Protein AF-A0A430Q704-F1 (afdb_monomer)

Nearest PDB structures (foldseek):
  3zyq-assembly1_A  TM=9.791E-01  e=5.668E-04  Homo sapiens
  1dvp-assembly1_A-2  TM=9.871E-01  e=3.078E-03  Drosophila melanogaster
  1juq-assembly5_A  TM=9.430E-01  e=2.995E-02  Homo sapiens
  1juq-assembly6_A  TM=9.430E-01  e=2.995E-02  Homo sapiens
  1jwf-assembly1_A  TM=9.589E-01  e=1.626E-01  Homo sapiens

Solvent-accessible surface area (backbone atoms only — not comparable to full-atom values): 3984 Å² total; per-residue (Å²): 123,65,65,64,50,50,56,53,50,54,53,40,50,48,62,27,28,32,70,83,55,89,60,80,45,60,69,42,34,51,51,54,43,50,38,43,73,70,62,72,40,57,62,72,55,54,52,53,54,45,53,54,38,55,67,43,90,50,63,55,19,26,51,31,36,48,53,44,58,73,74,96

pLDDT: mean 84.29, std 6.57, range [55.5, 90.31]

InterPro domains:
  IPR002014 VHS domain [PF00790] (6-69)
  IPR002014 VHS domain [PS50179] (16-72)
  IPR008942 ENTH/VHS [G3DSA:1.25.40.90] (3-71)
  IPR008942 ENTH/VHS [SSF48464] (6-68)
  IPR017073 Hepatocyte growth factor-regulated tyrosine kinase substrate/VPS27 [PTHR46275] (5-69)

Organism: Schistosoma bovis (NCBI:txid6184)

Foldseek 3Di:
DLVVLLVVLLVLLCVQLPLPDPDGPVVSLVVNVVCCVVVVDPPVSSVVSLVVQCPDPRVSSVVSSVVSVVVD

Sequence (72 aa):
MDFFKRSKFDKLIEKATSEMLIESDIESTIAVCDNVRSQEISPKYAVQCLKKRLQCDNPNVVLHSFDVISFS

Mean predicted aligned error: 4.76 Å

Radius of gyration: 11.25 Å; Cα contacts (8 Å, |Δi|>4): 68; chains: 1; bounding box: 28×24×28 Å

Structure (mmCIF, N/CA/C/O backbone):
data_AF-A0A430Q704-F1
#
_entry.id   AF-A0A430Q704-F1
#
loop_
_atom_site.group_PDB
_atom_site.id
_atom_site.type_symbol
_atom_site.label_atom_id
_atom_site.label_alt_id
_atom_site.label_comp_id
_atom_site.label_asym_id
_atom_site.label_entity_id
_atom_site.label_seq_id
_atom_site.pdbx_PDB_ins_code
_atom_site.Cartn_x
_atom_site.Cartn_y
_atom_site.Cartn_z
_atom_site.occupancy
_atom_site.B_iso_or_equiv
_atom_site.auth_seq_id
_atom_site.auth_comp_id
_atom_site.auth_asym_id
_atom_site.auth_atom_id
_atom_site.pdbx_PDB_model_num
ATOM 1 N N . MET A 1 1 ? -11.068 12.469 10.826 1.00 55.50 1 MET A N 1
ATOM 2 C CA . MET A 1 1 ? -9.872 11.649 11.142 1.00 55.50 1 MET A CA 1
ATOM 3 C C . MET A 1 1 ? -9.372 10.817 9.946 1.00 55.50 1 MET A C 1
ATOM 5 O O . MET A 1 1 ? -8.236 10.361 9.973 1.00 55.50 1 MET A O 1
ATOM 9 N N . ASP A 1 2 ? -10.151 10.664 8.872 1.00 70.19 2 ASP A N 1
ATOM 10 C CA . ASP A 1 2 ? -9.902 9.705 7.772 1.00 70.19 2 ASP A CA 1
ATOM 11 C C . ASP A 1 2 ? -8.813 10.118 6.774 1.00 70.19 2 ASP A C 1
ATOM 13 O O . ASP A 1 2 ? -8.301 9.300 6.015 1.00 70.19 2 ASP A O 1
ATOM 17 N N . PHE A 1 3 ? -8.445 11.401 6.743 1.00 76.88 3 PHE A N 1
ATOM 18 C CA . PHE A 1 3 ? -7.392 11.896 5.854 1.00 76.88 3 PHE A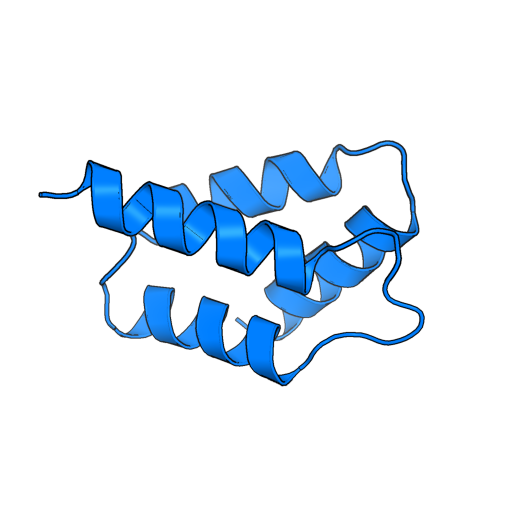 CA 1
ATOM 19 C C . PHE A 1 3 ? -6.003 11.374 6.253 1.00 76.88 3 PHE A C 1
ATOM 21 O O . PHE A 1 3 ? -5.247 10.921 5.399 1.00 76.88 3 PHE A O 1
ATOM 28 N N . PHE A 1 4 ? -5.692 11.355 7.553 1.00 81.44 4 PHE A N 1
ATOM 29 C CA . PHE A 1 4 ? -4.408 10.850 8.048 1.00 81.44 4 PHE A CA 1
ATOM 30 C C . PHE A 1 4 ? -4.249 9.343 7.825 1.00 81.44 4 PHE A C 1
ATOM 32 O O . PHE A 1 4 ? -3.151 8.892 7.505 1.00 81.44 4 PHE A O 1
ATOM 39 N N . LYS A 1 5 ? -5.341 8.572 7.944 1.00 82.25 5 LYS A N 1
ATOM 40 C CA . LYS A 1 5 ? -5.343 7.135 7.630 1.00 82.25 5 LYS A CA 1
ATOM 41 C C . LYS A 1 5 ? -5.075 6.891 6.145 1.00 82.25 5 LYS A C 1
ATOM 43 O O . LYS A 1 5 ? -4.187 6.115 5.813 1.00 82.25 5 LYS A O 1
ATOM 48 N N . ARG A 1 6 ? -5.759 7.628 5.258 1.00 85.69 6 ARG A N 1
ATOM 49 C CA . ARG A 1 6 ? -5.527 7.554 3.805 1.00 85.69 6 ARG A CA 1
ATOM 50 C C . ARG A 1 6 ? -4.097 7.927 3.421 1.00 85.69 6 ARG A C 1
ATOM 52 O O . ARG A 1 6 ? -3.461 7.163 2.716 1.00 85.69 6 ARG A O 1
ATOM 59 N N . SER A 1 7 ? -3.546 9.010 3.972 1.00 87.44 7 SER A N 1
ATOM 60 C CA . SER A 1 7 ? -2.157 9.404 3.695 1.00 87.44 7 SER A CA 1
ATOM 61 C C . SER A 1 7 ? -1.128 8.360 4.155 1.00 87.44 7 SER A C 1
ATOM 63 O O . SER A 1 7 ? -0.130 8.143 3.470 1.00 87.44 7 SER A O 1
ATOM 65 N N . LYS A 1 8 ? -1.356 7.688 5.295 1.00 89.00 8 LYS A N 1
ATOM 66 C CA . LYS A 1 8 ? -0.507 6.564 5.729 1.00 89.00 8 LYS A CA 1
ATOM 67 C C . LYS A 1 8 ? -0.617 5.375 4.777 1.00 89.00 8 LYS A C 1
ATOM 69 O O . LYS A 1 8 ? 0.406 4.799 4.419 1.00 89.00 8 LYS A O 1
ATOM 74 N N . PHE A 1 9 ? -1.834 5.041 4.357 1.00 89.88 9 PHE A N 1
ATOM 75 C CA . PHE A 1 9 ? -2.087 3.962 3.408 1.00 89.88 9 PHE A CA 1
ATOM 76 C C . PHE A 1 9 ? -1.442 4.229 2.043 1.00 89.88 9 PHE A C 1
ATOM 78 O O . PHE A 1 9 ? -0.803 3.343 1.486 1.00 89.88 9 PHE A O 1
ATOM 85 N N . ASP A 1 10 ? -1.532 5.459 1.537 1.00 89.50 10 ASP A N 1
ATOM 86 C CA . ASP A 1 10 ? -0.933 5.843 0.258 1.00 89.50 10 ASP A CA 1
ATOM 87 C C . ASP A 1 10 ? 0.596 5.660 0.280 1.00 89.50 10 ASP A C 1
ATOM 89 O O . ASP A 1 10 ? 1.159 5.118 -0.667 1.00 89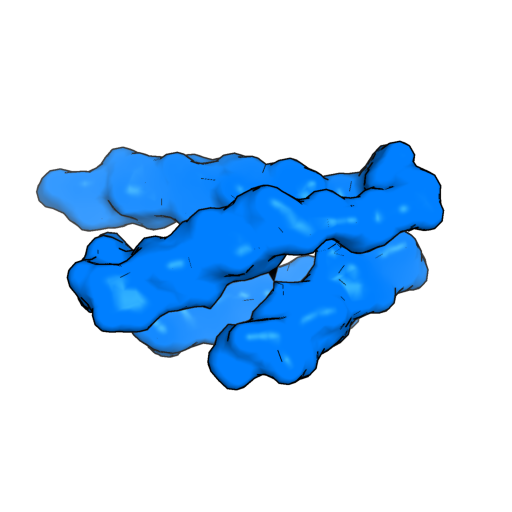.50 10 ASP A O 1
ATOM 93 N N . LYS A 1 11 ? 1.256 6.009 1.395 1.00 90.06 11 LYS A N 1
ATOM 94 C CA . LYS A 1 11 ? 2.699 5.771 1.594 1.00 90.06 11 LYS A CA 1
ATOM 95 C C . LYS A 1 11 ? 3.056 4.285 1.681 1.00 90.06 11 LYS A C 1
ATOM 97 O O . LYS A 1 11 ? 4.114 3.884 1.209 1.00 90.06 11 LYS A O 1
ATOM 102 N N . LEU A 1 12 ? 2.197 3.474 2.299 1.00 89.50 12 LEU A N 1
ATOM 103 C CA . LEU A 1 12 ? 2.370 2.019 2.381 1.00 89.50 12 LEU A CA 1
ATOM 104 C C . LEU A 1 12 ? 2.267 1.366 1.000 1.00 89.50 12 LEU A C 1
ATOM 106 O O . LEU A 1 12 ? 3.126 0.564 0.649 1.00 89.50 12 LEU A O 1
ATOM 110 N N . ILE A 1 13 ? 1.272 1.765 0.202 1.00 88.62 13 ILE A N 1
ATOM 111 C CA . ILE A 1 13 ? 1.137 1.343 -1.197 1.00 88.62 13 ILE A CA 1
ATOM 112 C C . ILE A 1 13 ? 2.370 1.777 -1.994 1.00 88.62 13 ILE A C 1
ATOM 114 O O . ILE A 1 13 ? 2.931 0.962 -2.710 1.00 88.62 13 ILE A O 1
ATOM 118 N N . GLU A 1 14 ? 2.831 3.024 -1.849 1.00 88.06 14 GLU A N 1
ATOM 119 C CA . GLU A 1 14 ? 4.047 3.506 -2.525 1.00 88.06 14 GLU A CA 1
ATOM 120 C C . GLU A 1 14 ? 5.279 2.684 -2.197 1.00 88.06 14 GLU A C 1
ATOM 122 O O . GLU A 1 14 ? 6.075 2.399 -3.087 1.00 88.06 14 GLU A O 1
ATOM 127 N N . LYS A 1 15 ? 5.421 2.291 -0.931 1.00 88.06 15 LYS A N 1
ATOM 128 C CA . LYS A 1 15 ? 6.513 1.432 -0.495 1.00 88.06 15 LYS A CA 1
ATOM 129 C C . LYS A 1 15 ? 6.387 0.035 -1.100 1.00 88.06 15 LYS A C 1
ATOM 131 O O . LYS A 1 15 ? 7.367 -0.445 -1.649 1.00 88.06 15 LYS A O 1
ATOM 136 N N . ALA A 1 16 ? 5.200 -0.573 -1.040 1.00 86.38 16 ALA A N 1
ATOM 137 C CA . ALA A 1 16 ? 4.941 -1.915 -1.565 1.00 86.38 16 ALA A CA 1
ATOM 138 C C . ALA A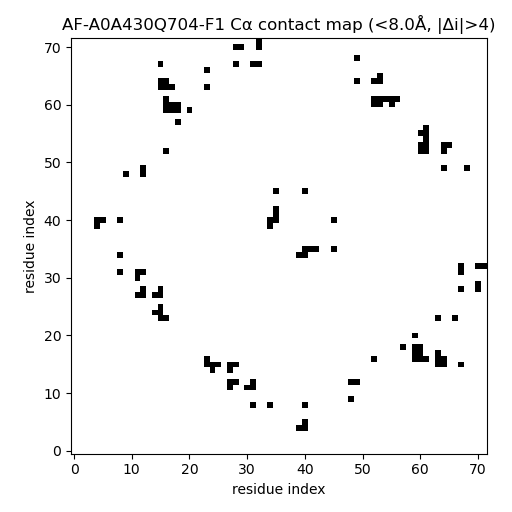 1 16 ? 5.066 -1.998 -3.096 1.00 86.38 16 ALA A C 1
ATOM 140 O O . ALA A 1 16 ? 5.486 -3.019 -3.621 1.00 86.38 16 ALA A O 1
ATOM 141 N N . THR A 1 17 ? 4.731 -0.922 -3.815 1.00 85.50 17 THR A N 1
ATOM 142 C CA . THR A 1 17 ? 4.776 -0.856 -5.285 1.00 85.50 17 THR A CA 1
ATOM 143 C C . THR A 1 17 ? 5.920 0.022 -5.793 1.00 85.50 17 THR A C 1
ATOM 145 O O . THR A 1 17 ? 5.801 0.628 -6.860 1.00 85.50 17 THR A O 1
ATOM 148 N N . SER A 1 18 ? 6.984 0.193 -5.008 1.00 85.12 18 SER A N 1
ATOM 149 C CA . SER A 1 18 ? 8.097 1.068 -5.372 1.00 85.12 18 SER A CA 1
ATOM 150 C C . SER A 1 18 ? 8.832 0.531 -6.600 1.00 85.12 18 SER A C 1
ATOM 152 O O . SER A 1 18 ? 9.133 -0.653 -6.706 1.00 85.12 18 SER A O 1
ATOM 154 N N . GLU A 1 19 ? 9.167 1.423 -7.528 1.00 77.31 19 GLU A N 1
ATOM 155 C CA . GLU A 1 19 ? 9.888 1.082 -8.758 1.00 77.31 19 GLU A CA 1
ATOM 156 C C . GLU A 1 19 ? 11.335 0.621 -8.538 1.00 77.31 19 GLU A C 1
ATOM 158 O O . GLU A 1 19 ? 11.916 -0.013 -9.420 1.00 77.31 19 GLU A O 1
ATOM 163 N N . MET A 1 20 ? 11.905 0.932 -7.371 1.00 77.00 20 MET A N 1
ATOM 164 C CA . MET A 1 20 ? 13.266 0.545 -6.983 1.00 77.00 20 MET A CA 1
ATOM 165 C C . MET A 1 20 ? 13.330 -0.832 -6.311 1.00 77.00 20 MET A C 1
ATOM 167 O O . MET A 1 20 ? 14.418 -1.290 -5.963 1.00 77.00 20 MET A O 1
ATOM 171 N N . LEU A 1 21 ? 12.186 -1.484 -6.089 1.00 74.38 21 LEU A N 1
ATOM 172 C CA . LEU A 1 21 ? 12.147 -2.824 -5.520 1.00 74.38 21 LEU A CA 1
ATOM 173 C C . LEU A 1 21 ? 12.643 -3.841 -6.548 1.00 74.38 21 LEU A C 1
ATOM 175 O O . LEU A 1 21 ? 11.988 -4.085 -7.563 1.00 74.38 21 LEU A O 1
ATOM 179 N N . ILE A 1 22 ? 13.799 -4.437 -6.249 1.00 72.94 22 ILE A N 1
ATOM 180 C CA . ILE A 1 22 ? 14.360 -5.576 -6.989 1.00 72.94 22 ILE A CA 1
ATOM 181 C C . ILE A 1 22 ? 13.518 -6.836 -6.726 1.00 72.94 22 ILE A C 1
ATOM 183 O O . ILE A 1 22 ? 13.333 -7.651 -7.624 1.00 72.94 22 ILE A O 1
ATOM 187 N N . GLU A 1 23 ? 12.964 -6.959 -5.516 1.00 74.81 23 GLU A N 1
ATOM 188 C CA . GLU A 1 23 ? 12.078 -8.043 -5.084 1.00 74.81 23 GLU A CA 1
ATOM 189 C C . GLU A 1 23 ? 10.836 -7.469 -4.390 1.00 74.81 23 GLU A C 1
ATOM 191 O O . GLU A 1 23 ? 10.886 -6.376 -3.824 1.00 74.81 23 GLU A O 1
ATOM 196 N N . SER A 1 24 ? 9.724 -8.203 -4.444 1.00 75.06 24 SER A N 1
ATOM 197 C CA . SER A 1 24 ? 8.451 -7.804 -3.833 1.00 75.06 24 SER A CA 1
ATOM 198 C C . SER A 1 24 ? 8.580 -7.675 -2.306 1.00 75.06 24 SER A C 1
ATOM 200 O O . SER A 1 24 ? 9.017 -8.607 -1.628 1.00 75.06 24 SER A O 1
ATOM 202 N N . ASP A 1 25 ? 8.197 -6.520 -1.747 1.00 83.25 25 ASP A N 1
ATOM 203 C CA . ASP A 1 25 ? 8.180 -6.292 -0.295 1.00 83.25 25 ASP A CA 1
ATOM 204 C C . ASP A 1 25 ? 6.921 -6.935 0.312 1.00 83.25 25 ASP A C 1
ATOM 206 O O . ASP A 1 25 ? 5.842 -6.331 0.399 1.00 83.25 25 ASP A O 1
ATOM 210 N N . ILE A 1 26 ? 7.073 -8.195 0.725 1.00 82.44 26 ILE A N 1
ATOM 211 C CA . ILE A 1 26 ? 6.004 -9.003 1.321 1.00 82.44 26 ILE A CA 1
ATOM 212 C C . ILE A 1 26 ? 5.502 -8.373 2.628 1.00 82.44 26 ILE A C 1
ATOM 214 O O . ILE A 1 26 ? 4.298 -8.384 2.880 1.00 82.44 26 ILE A O 1
ATOM 218 N N . GLU A 1 27 ? 6.375 -7.772 3.444 1.00 88.00 27 GLU A N 1
ATOM 219 C CA . GLU A 1 27 ? 5.966 -7.141 4.707 1.00 88.00 27 GLU A CA 1
ATOM 220 C C . GLU A 1 27 ? 5.033 -5.953 4.455 1.00 88.00 27 GLU A C 1
ATOM 222 O O . GLU A 1 27 ? 3.972 -5.842 5.076 1.00 88.00 27 GLU A O 1
ATOM 227 N N . SER A 1 28 ? 5.391 -5.083 3.507 1.00 87.62 28 SER A N 1
ATOM 228 C CA . SER A 1 28 ? 4.542 -3.948 3.129 1.00 87.62 28 SER A CA 1
ATOM 229 C C . SER A 1 28 ? 3.241 -4.410 2.468 1.00 87.62 28 SER A C 1
ATOM 231 O O . SER A 1 28 ? 2.185 -3.828 2.726 1.00 87.62 28 SER A O 1
ATOM 233 N N . THR A 1 29 ? 3.289 -5.475 1.666 1.00 88.00 29 THR A N 1
ATOM 234 C CA . THR A 1 29 ? 2.106 -6.080 1.033 1.00 88.00 29 THR A CA 1
ATOM 235 C C . THR A 1 29 ? 1.123 -6.629 2.067 1.00 88.00 29 THR A C 1
ATOM 237 O O . THR A 1 29 ? -0.071 -6.318 2.017 1.00 88.00 29 THR A O 1
ATOM 240 N N . ILE A 1 30 ? 1.613 -7.380 3.056 1.00 89.50 30 ILE A N 1
ATOM 241 C CA . ILE A 1 30 ? 0.797 -7.890 4.167 1.00 89.50 30 ILE A CA 1
ATOM 242 C C . ILE A 1 30 ? 0.229 -6.725 4.980 1.00 89.50 30 ILE A C 1
ATOM 244 O O . ILE A 1 30 ? -0.964 -6.718 5.279 1.00 89.50 30 ILE A O 1
ATOM 248 N N . ALA A 1 31 ? 1.029 -5.694 5.262 1.00 89.56 31 ALA A N 1
ATOM 249 C CA . ALA A 1 31 ? 0.559 -4.516 5.986 1.00 89.56 31 ALA A CA 1
ATOM 250 C C . ALA A 1 31 ? -0.579 -3.784 5.246 1.00 89.56 31 ALA A C 1
ATOM 252 O O . ALA A 1 31 ? -1.540 -3.335 5.879 1.00 89.56 31 ALA A O 1
ATOM 253 N N . VAL A 1 32 ? -0.514 -3.682 3.913 1.00 89.81 32 VAL A N 1
ATOM 254 C CA . VAL A 1 32 ? -1.614 -3.154 3.086 1.00 89.81 32 VAL A CA 1
ATOM 255 C C . VAL A 1 32 ? -2.869 -4.022 3.234 1.00 89.81 32 VAL A C 1
ATOM 257 O O . VAL A 1 32 ? -3.952 -3.479 3.474 1.00 89.81 32 VAL A O 1
ATOM 260 N N . CYS A 1 33 ? -2.733 -5.348 3.159 1.00 89.12 33 CYS A N 1
ATOM 261 C CA . CYS A 1 33 ? -3.849 -6.285 3.316 1.00 89.12 33 CYS A CA 1
ATOM 262 C C . CYS A 1 33 ? -4.488 -6.190 4.711 1.00 89.12 33 CYS A C 1
ATOM 264 O O . CYS A 1 33 ? -5.714 -6.137 4.834 1.00 89.12 33 CYS A O 1
ATOM 266 N N . ASP A 1 34 ? -3.677 -6.086 5.764 1.00 90.31 34 ASP A N 1
ATOM 267 C CA . ASP A 1 34 ? -4.147 -5.960 7.144 1.00 90.31 34 ASP A CA 1
ATOM 268 C C . ASP A 1 34 ? -4.887 -4.642 7.390 1.00 90.31 34 ASP A C 1
ATOM 270 O O . ASP A 1 34 ? -5.886 -4.631 8.111 1.00 90.31 34 ASP A O 1
ATOM 274 N N . ASN A 1 35 ? -4.475 -3.545 6.746 1.00 87.75 35 ASN A N 1
ATOM 275 C CA . ASN A 1 35 ? -5.194 -2.266 6.811 1.00 87.75 35 ASN A CA 1
ATOM 276 C C . ASN A 1 35 ? -6.602 -2.362 6.197 1.00 87.75 35 ASN A C 1
ATOM 278 O O . ASN A 1 35 ? -7.558 -1.787 6.728 1.00 87.75 35 ASN A O 1
ATOM 282 N N . VAL A 1 36 ? -6.749 -3.096 5.090 1.00 89.88 36 VAL A N 1
ATOM 283 C CA . VAL A 1 36 ? -8.055 -3.328 4.449 1.00 89.88 36 VAL A CA 1
ATOM 284 C C . VAL A 1 36 ? -8.906 -4.282 5.292 1.00 89.88 36 VAL A C 1
ATOM 286 O O . VAL A 1 36 ? -10.085 -4.010 5.527 1.00 89.88 36 VAL A O 1
ATOM 289 N N . ARG A 1 37 ? -8.310 -5.365 5.808 1.00 87.31 37 ARG A N 1
ATOM 290 C CA . ARG A 1 37 ? -8.991 -6.375 6.635 1.00 87.31 37 ARG A CA 1
ATOM 291 C C . ARG A 1 37 ? -9.455 -5.821 7.981 1.00 87.31 37 ARG A C 1
ATOM 293 O O . ARG A 1 37 ? -10.557 -6.135 8.420 1.00 87.31 37 ARG A O 1
ATOM 300 N N . SER A 1 38 ? -8.659 -4.949 8.594 1.00 87.94 38 SER A N 1
ATOM 301 C CA . SER A 1 38 ? -8.988 -4.266 9.853 1.00 87.94 38 SER A CA 1
ATOM 302 C C . SER A 1 38 ? -10.014 -3.138 9.679 1.00 87.94 38 SER A C 1
ATOM 304 O O . SER A 1 38 ? -10.322 -2.442 10.644 1.00 87.94 38 SER A O 1
ATOM 306 N N . GLN A 1 39 ? -10.533 -2.929 8.460 1.00 85.31 39 GLN A N 1
ATOM 307 C CA . GLN A 1 39 ? -11.463 -1.850 8.103 1.00 85.31 39 GLN A CA 1
ATOM 308 C C . GLN A 1 39 ? -10.927 -0.441 8.410 1.00 85.31 39 GLN A C 1
ATOM 310 O O . GLN A 1 39 ? -11.694 0.518 8.513 1.00 85.31 39 GLN A O 1
ATOM 315 N N . GLU A 1 40 ? -9.604 -0.285 8.515 1.00 85.69 40 GLU A N 1
ATOM 31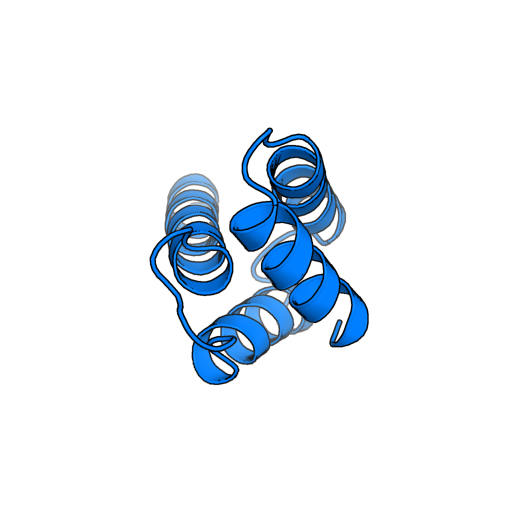6 C CA . GLU A 1 40 ? -8.977 1.030 8.670 1.00 85.69 40 GLU A CA 1
ATOM 317 C C . GLU A 1 40 ? -9.135 1.872 7.401 1.00 85.69 40 GLU A C 1
ATOM 319 O O . GLU A 1 40 ? -9.221 3.102 7.472 1.00 85.69 40 GLU A O 1
ATOM 324 N N . ILE A 1 41 ? -9.192 1.194 6.250 1.00 89.69 41 ILE A N 1
ATOM 325 C CA . ILE A 1 41 ? -9.367 1.760 4.917 1.00 89.69 41 ILE A CA 1
ATOM 326 C C . ILE A 1 41 ? -10.515 1.045 4.205 1.00 89.69 41 ILE A C 1
ATOM 328 O O . ILE A 1 41 ? -10.655 -0.174 4.265 1.00 89.69 41 ILE A O 1
ATOM 332 N N . SER A 1 42 ? -11.336 1.811 3.482 1.00 87.56 42 SER A N 1
ATOM 333 C CA . SER A 1 42 ? -12.391 1.231 2.655 1.00 87.56 42 SER A CA 1
ATOM 334 C C . SER A 1 42 ? -11.781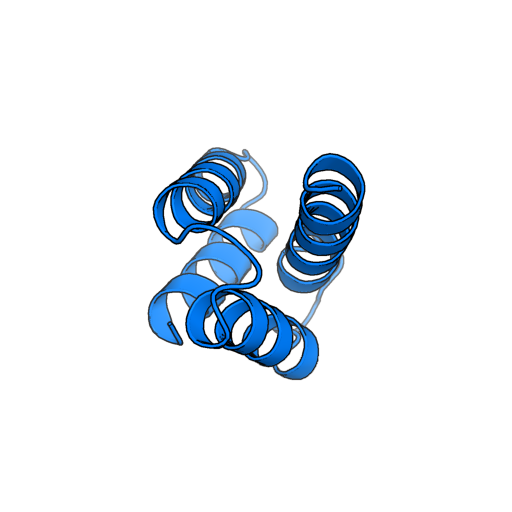 0.381 1.531 1.00 87.56 42 SER A C 1
ATOM 336 O O . SER A 1 42 ? -10.956 0.906 0.776 1.00 87.56 42 SER A O 1
ATOM 338 N N . PRO A 1 43 ? -12.245 -0.864 1.316 1.00 86.50 43 PRO A N 1
ATOM 339 C CA . PRO A 1 43 ? -11.786 -1.698 0.204 1.00 86.50 43 PRO A CA 1
ATOM 340 C C . PRO A 1 43 ? -11.933 -1.001 -1.155 1.00 86.50 43 PRO A C 1
ATOM 342 O O . PRO A 1 43 ? -11.068 -1.113 -2.018 1.00 86.50 43 PRO A O 1
ATOM 345 N N . LYS A 1 44 ? -12.988 -0.187 -1.324 1.00 88.69 44 LYS A N 1
ATOM 346 C CA . LYS A 1 44 ? -13.193 0.622 -2.537 1.00 88.69 44 LYS A CA 1
ATOM 347 C C . LYS A 1 44 ? -12.050 1.613 -2.771 1.00 88.69 44 LYS A C 1
ATOM 349 O O . LYS A 1 44 ? -11.624 1.787 -3.908 1.00 88.69 44 LYS A O 1
ATOM 354 N N . TYR A 1 45 ? -11.558 2.249 -1.707 1.00 89.56 45 TYR A N 1
ATOM 355 C CA . TYR A 1 45 ? -10.433 3.180 -1.787 1.00 89.56 45 TYR A CA 1
ATOM 356 C C . TYR A 1 45 ? -9.124 2.443 -2.089 1.00 89.56 45 TYR A C 1
ATOM 358 O O . TYR A 1 45 ? -8.385 2.863 -2.975 1.00 89.56 45 TYR A O 1
ATOM 366 N N . ALA A 1 46 ? -8.878 1.310 -1.424 1.00 88.38 46 ALA A N 1
ATOM 367 C CA . ALA A 1 46 ? -7.688 0.491 -1.652 1.00 88.38 46 ALA A CA 1
ATOM 368 C C . ALA A 1 46 ? -7.571 0.033 -3.116 1.00 88.38 46 ALA A C 1
ATOM 370 O O . ALA A 1 46 ? -6.548 0.267 -3.761 1.00 88.38 46 ALA A O 1
ATOM 371 N N . VAL A 1 47 ? -8.655 -0.513 -3.678 1.00 88.50 47 VAL A N 1
ATOM 372 C CA . VAL A 1 47 ? -8.711 -0.930 -5.088 1.00 88.50 47 VAL A CA 1
ATOM 373 C C . VAL A 1 47 ? -8.537 0.261 -6.034 1.00 88.50 47 VAL A C 1
ATOM 375 O O . VAL A 1 47 ? -7.874 0.136 -7.060 1.00 88.50 47 VAL A O 1
ATOM 378 N N . GLN A 1 48 ? -9.078 1.438 -5.703 1.00 90.25 48 GLN A N 1
ATOM 379 C CA . GLN A 1 48 ? -8.874 2.642 -6.511 1.00 90.25 48 GLN A CA 1
ATOM 380 C C . GLN A 1 48 ? -7.402 3.087 -6.523 1.00 90.25 48 GLN A C 1
ATOM 382 O O . GLN A 1 48 ? -6.908 3.499 -7.574 1.00 90.25 48 GLN A O 1
ATOM 387 N N . CYS A 1 49 ? -6.696 2.998 -5.393 1.00 88.19 49 CYS A N 1
ATOM 388 C CA . CYS A 1 49 ? -5.265 3.299 -5.318 1.00 88.19 49 CYS A CA 1
ATOM 389 C C . CYS A 1 49 ? -4.427 2.280 -6.102 1.00 88.19 49 CYS A C 1
ATOM 391 O O . CYS A 1 49 ? -3.588 2.686 -6.904 1.00 88.19 49 CYS A O 1
ATOM 393 N N . LEU A 1 50 ? -4.705 0.983 -5.956 1.00 88.00 50 LEU A N 1
ATOM 394 C CA . LEU A 1 50 ? -4.027 -0.075 -6.716 1.00 88.00 50 LEU A CA 1
ATOM 395 C C . LEU A 1 50 ? -4.279 0.049 -8.222 1.00 88.00 50 LEU A C 1
ATOM 397 O O . LEU A 1 50 ? -3.350 -0.056 -9.017 1.00 88.00 50 LEU A O 1
ATOM 401 N N . LYS A 1 51 ? -5.507 0.386 -8.632 1.00 88.94 51 LYS A N 1
ATOM 402 C CA . LYS A 1 51 ? -5.840 0.627 -10.041 1.00 88.94 51 LYS A CA 1
ATOM 403 C C . LYS A 1 51 ? -5.001 1.748 -10.656 1.00 88.94 51 LYS A C 1
ATOM 405 O O . LYS A 1 51 ? -4.608 1.630 -11.809 1.00 88.94 51 LYS A O 1
ATOM 410 N N . LYS A 1 52 ? -4.712 2.817 -9.905 1.00 88.62 52 LYS A N 1
ATOM 411 C CA . LYS A 1 52 ? -3.816 3.885 -10.381 1.00 88.62 52 LYS A CA 1
ATOM 412 C C . LYS A 1 52 ? -2.391 3.376 -10.590 1.00 88.62 52 LYS A C 1
ATOM 414 O O . LYS A 1 52 ? -1.764 3.763 -11.565 1.00 88.62 52 LYS A O 1
ATOM 419 N N . ARG A 1 53 ? -1.896 2.502 -9.708 1.00 85.75 53 ARG A N 1
ATOM 420 C CA . ARG A 1 53 ? -0.551 1.916 -9.827 1.00 85.75 53 ARG A CA 1
ATOM 421 C C . ARG A 1 53 ? -0.438 0.949 -11.007 1.00 85.75 53 ARG A C 1
ATOM 423 O O . ARG A 1 53 ? 0.565 0.971 -11.705 1.00 85.75 53 ARG A O 1
ATO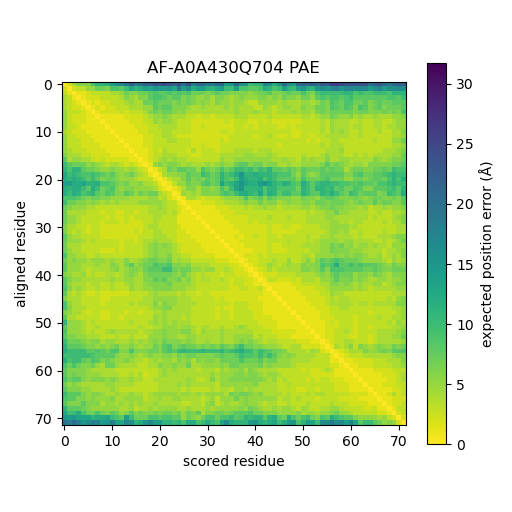M 430 N N . LEU A 1 54 ? -1.501 0.200 -11.307 1.00 85.75 54 LEU A N 1
ATOM 431 C CA . LEU A 1 54 ? -1.595 -0.629 -12.518 1.00 85.75 54 LEU A CA 1
ATOM 432 C C . LEU A 1 54 ? -1.606 0.182 -13.825 1.00 85.75 54 LEU A C 1
ATOM 434 O O . LEU A 1 54 ? -1.369 -0.378 -14.888 1.00 85.75 54 LEU A O 1
ATOM 438 N N . GLN A 1 55 ? -1.920 1.479 -13.761 1.00 86.88 55 GLN A N 1
ATOM 439 C CA . GLN A 1 55 ? -1.897 2.388 -14.911 1.00 86.88 55 GLN A CA 1
ATOM 440 C C . GLN A 1 55 ? -0.559 3.125 -15.065 1.00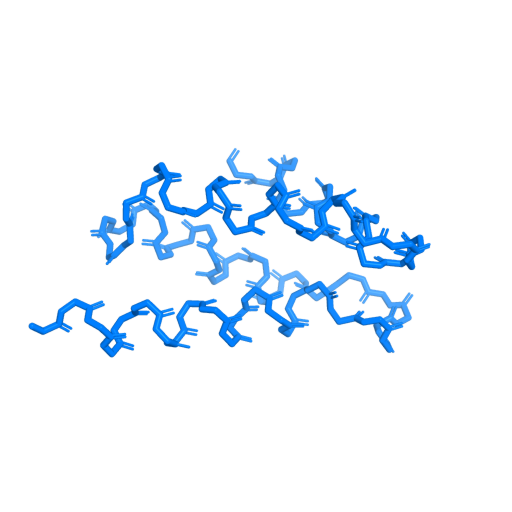 86.88 55 GLN A C 1
ATOM 442 O O . GLN A 1 55 ? -0.438 3.958 -15.958 1.00 86.88 55 GLN A O 1
ATOM 447 N N . CYS A 1 56 ? 0.427 2.867 -14.201 1.00 85.00 56 CYS A N 1
ATOM 448 C CA . CYS A 1 56 ? 1.760 3.436 -14.359 1.00 85.00 56 CYS A CA 1
ATOM 449 C C . CYS A 1 56 ? 2.499 2.776 -15.530 1.00 85.00 56 CYS A C 1
ATOM 451 O O . CYS A 1 56 ? 2.434 1.564 -15.705 1.00 85.00 56 CYS A O 1
ATOM 453 N N . ASP A 1 57 ? 3.270 3.570 -16.276 1.00 81.81 57 ASP A N 1
ATOM 454 C CA . ASP A 1 57 ? 4.082 3.077 -17.399 1.00 81.81 57 ASP A CA 1
ATOM 455 C C . ASP A 1 57 ? 5.240 2.172 -16.947 1.00 81.81 57 ASP A C 1
ATOM 457 O O . ASP A 1 57 ? 5.803 1.424 -17.745 1.00 81.81 57 ASP A O 1
ATOM 461 N N . ASN A 1 58 ? 5.614 2.239 -15.664 1.00 84.44 58 ASN A N 1
ATOM 462 C CA . ASN A 1 58 ? 6.707 1.452 -15.116 1.00 84.44 58 ASN A CA 1
ATOM 463 C C . ASN A 1 58 ? 6.259 -0.004 -14.859 1.00 84.44 58 ASN A C 1
ATOM 465 O O . ASN A 1 58 ? 5.439 -0.236 -13.963 1.00 84.44 58 ASN A O 1
ATOM 469 N N . PRO A 1 59 ? 6.826 -0.998 -15.570 1.00 82.56 59 PRO A N 1
ATOM 470 C CA . PRO A 1 59 ? 6.424 -2.394 -15.436 1.00 82.56 59 PRO A CA 1
ATOM 471 C C . PRO A 1 59 ? 6.678 -2.958 -14.034 1.00 82.56 59 PRO A C 1
ATOM 473 O O . PRO A 1 59 ? 5.894 -3.788 -13.586 1.00 82.56 59 PRO A O 1
ATOM 476 N N . ASN A 1 60 ? 7.699 -2.481 -13.309 1.00 83.88 60 ASN A N 1
ATOM 477 C CA . ASN A 1 60 ? 7.967 -2.934 -11.939 1.00 83.88 60 ASN A CA 1
ATOM 478 C C . ASN A 1 60 ? 6.829 -2.532 -10.996 1.00 83.88 60 ASN A C 1
ATOM 480 O O . ASN A 1 60 ? 6.365 -3.335 -10.194 1.00 83.88 60 ASN A O 1
ATOM 484 N N . VAL A 1 61 ? 6.324 -1.302 -11.132 1.00 84.75 61 VAL A N 1
ATOM 485 C CA . VAL A 1 61 ? 5.202 -0.801 -10.321 1.00 84.75 61 VAL A CA 1
ATOM 486 C C . VAL A 1 61 ? 3.939 -1.611 -10.602 1.00 84.75 61 VAL A C 1
ATOM 488 O O . VAL A 1 61 ? 3.211 -1.960 -9.671 1.00 84.75 61 VAL A O 1
ATOM 491 N N . VAL A 1 62 ? 3.686 -1.940 -11.873 1.00 85.31 62 VAL A N 1
ATOM 492 C CA . VAL A 1 62 ? 2.538 -2.760 -12.283 1.00 85.31 62 VAL A CA 1
ATOM 493 C C . VAL A 1 62 ? 2.653 -4.180 -11.729 1.00 85.31 62 VAL A C 1
ATOM 495 O O . VAL A 1 62 ? 1.675 -4.682 -11.177 1.00 85.31 62 VAL A O 1
ATOM 498 N N . LEU A 1 63 ? 3.834 -4.799 -11.826 1.00 85.75 63 LEU A N 1
ATOM 499 C CA . LEU A 1 63 ? 4.090 -6.154 -11.336 1.00 85.75 63 LEU A CA 1
ATOM 500 C C . LEU A 1 63 ? 3.864 -6.244 -9.820 1.00 85.75 63 LEU A C 1
ATOM 502 O O . LEU A 1 63 ? 3.046 -7.037 -9.364 1.00 85.75 63 LEU A O 1
ATOM 506 N N . HIS A 1 64 ? 4.483 -5.343 -9.053 1.00 84.69 64 HIS A N 1
ATOM 507 C CA . HIS A 1 64 ? 4.333 -5.304 -7.594 1.00 84.69 64 HIS A CA 1
ATOM 508 C C . HIS A 1 64 ? 2.892 -4.990 -7.171 1.00 84.69 64 HIS A C 1
ATOM 510 O O . HIS A 1 64 ? 2.384 -5.534 -6.195 1.00 84.69 64 HIS A O 1
ATOM 516 N N . SER A 1 65 ? 2.174 -4.158 -7.931 1.00 83.94 65 SER A N 1
ATOM 517 C CA . SER A 1 65 ? 0.744 -3.913 -7.683 1.00 83.94 65 SER A CA 1
ATOM 518 C C . SER A 1 65 ? -0.113 -5.155 -7.913 1.00 83.94 65 SER A C 1
ATOM 520 O O . SER A 1 65 ? -1.113 -5.348 -7.221 1.00 83.94 65 SER A O 1
ATOM 522 N N . PHE A 1 66 ? 0.254 -5.980 -8.893 1.00 83.38 66 PHE A N 1
ATOM 523 C CA . PHE A 1 66 ? -0.426 -7.236 -9.179 1.00 83.38 66 PHE A CA 1
ATOM 524 C C . PHE A 1 66 ? -0.207 -8.255 -8.056 1.00 83.38 66 PHE A C 1
ATOM 526 O O . PHE A 1 66 ? -1.170 -8.892 -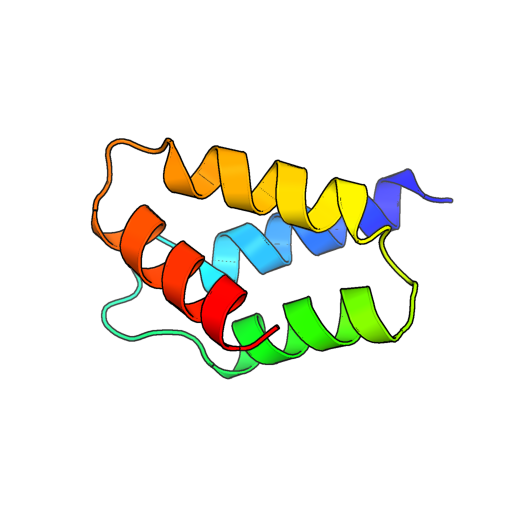7.629 1.00 83.38 66 PHE A O 1
ATOM 533 N N . ASP A 1 67 ? 1.008 -8.333 -7.510 1.00 83.25 67 ASP A N 1
ATOM 534 C CA . ASP A 1 67 ? 1.321 -9.188 -6.358 1.00 83.25 67 ASP A CA 1
ATOM 535 C C . ASP A 1 67 ? 0.473 -8.823 -5.134 1.00 83.25 67 ASP A C 1
ATOM 537 O O . ASP A 1 67 ? -0.114 -9.702 -4.501 1.00 83.25 67 ASP A O 1
ATOM 541 N N . VAL A 1 68 ? 0.323 -7.524 -4.845 1.00 82.94 68 VAL A N 1
ATOM 542 C CA . VAL A 1 68 ?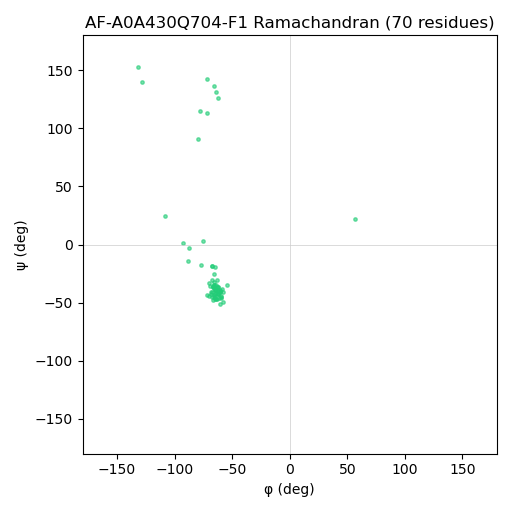 -0.529 -7.048 -3.741 1.00 82.94 68 VAL A CA 1
ATOM 543 C C . VAL A 1 68 ? -1.988 -7.461 -3.938 1.00 82.94 68 VAL A C 1
ATOM 545 O O . VAL A 1 68 ? -2.648 -7.867 -2.984 1.00 82.94 68 VAL A O 1
ATOM 548 N N . ILE A 1 69 ? -2.504 -7.380 -5.166 1.00 82.69 69 ILE A N 1
ATOM 549 C CA . ILE A 1 69 ? -3.873 -7.814 -5.476 1.00 82.69 69 ILE A CA 1
ATOM 550 C C . ILE A 1 69 ? -4.009 -9.328 -5.326 1.00 82.69 69 ILE A C 1
ATOM 552 O O . ILE A 1 69 ? -5.020 -9.792 -4.807 1.00 82.69 69 ILE A O 1
ATOM 556 N N . SER A 1 70 ? -3.009 -10.095 -5.761 1.00 80.75 70 SER A N 1
ATOM 557 C CA . SER A 1 70 ? -3.031 -11.554 -5.662 1.00 80.75 70 SER A CA 1
ATOM 558 C C . SER A 1 70 ? -3.002 -12.055 -4.214 1.00 80.75 70 SER A C 1
ATOM 560 O O . SER A 1 70 ? -3.452 -13.171 -3.963 1.00 80.75 70 SER A O 1
ATOM 562 N N . PHE A 1 71 ? -2.461 -11.266 -3.283 1.00 70.75 71 PHE A N 1
ATOM 563 C CA . PHE A 1 71 ? -2.390 -11.599 -1.856 1.00 70.75 71 PHE A CA 1
ATOM 564 C C . PHE A 1 71 ? -3.619 -11.161 -1.037 1.00 70.75 71 PHE A C 1
ATOM 566 O O . PHE A 1 71 ? -3.753 -11.591 0.114 1.00 70.75 71 PHE A O 1
ATOM 573 N N . SER A 1 72 ? -4.482 -10.300 -1.591 1.00 60.03 72 SER A N 1
ATOM 574 C CA . SER A 1 72 ? -5.621 -9.687 -0.886 1.00 60.03 72 SER A CA 1
ATOM 575 C C . SER A 1 72 ? -6.875 -10.555 -0.815 1.00 60.03 72 SER A C 1
ATOM 577 O O . SER A 1 72 ? -7.122 -11.383 -1.713 1.00 60.03 72 SER A O 1
#

Secondary structure (DSSP, 8-state):
-HHHHHHHHHHHHHHHT-TT-SS--HHHHHHHHHHHHTTSS-HHHHHHHHHHHHTSS-HHHHHHHHHHHHH-